Protein AF-A0A925EVS5-F1 (afdb_monomer_lite)

Foldseek 3Di:
DADDQQPDPVSVVVLVVVVVVVPDDDQPPVADDPCRVVVSVLRNNVQPDDPDLAARRVNENEDEDEDDDDTDQDDDFFPDPCLVVVVQVVPFDQDPVRDTDDDDDEDAQDPQQWGWDCPPQKTWIAGPVCRPSITIDRVVVVVVSCVRYVVHYDYDYDD

Secondary structure (DSSP, 8-state):
-PPPPPSSHHHHHHHHHHHHHT-S-PPPTT--STTHHHHHHHHHTTPPP---SS-SBTTBEEEEEETTPPP-----PPBSTTHHHHHHHHH-EE-TTS-EE-----SSS-TTSEEEEEETTEEEEEETT-TT---EEEHHHHHHHHHHHSSSEEEEEE-

Structure (mmCIF, N/CA/C/O backbone):
data_AF-A0A925EVS5-F1
#
_entry.id   AF-A0A925EVS5-F1
#
loop_
_atom_site.group_PDB
_atom_site.id
_atom_site.type_symbol
_atom_site.label_atom_id
_atom_site.label_alt_id
_atom_site.label_comp_id
_atom_site.label_asym_id
_atom_site.label_entity_id
_atom_site.label_seq_id
_atom_site.pdbx_PDB_ins_code
_atom_site.Cartn_x
_atom_site.Cartn_y
_atom_site.Cartn_z
_atom_site.occupancy
_atom_site.B_iso_or_equiv
_atom_site.auth_seq_id
_atom_site.auth_comp_id
_atom_site.auth_asym_id
_atom_site.auth_atom_id
_atom_site.pdbx_PDB_model_num
ATOM 1 N N . MET A 1 1 ? -12.159 8.779 28.177 1.00 45.66 1 MET A N 1
ATOM 2 C CA . MET A 1 1 ? -12.343 7.513 28.925 1.00 45.66 1 MET A CA 1
ATOM 3 C C . MET A 1 1 ? -11.806 6.390 28.052 1.00 45.66 1 MET A C 1
ATOM 5 O O . MET A 1 1 ? -12.185 6.343 26.894 1.00 45.66 1 MET A O 1
ATOM 9 N N . SER A 1 2 ? -10.885 5.560 28.546 1.00 45.00 2 SER A N 1
ATOM 10 C CA . SER A 1 2 ? -10.346 4.416 27.790 1.00 45.00 2 SER A CA 1
ATOM 11 C C . SER A 1 2 ? -11.245 3.196 28.024 1.00 45.00 2 SER A C 1
ATOM 13 O O . SER A 1 2 ? -11.578 2.907 29.179 1.00 45.00 2 SER A O 1
ATOM 15 N N . SER A 1 3 ? -11.701 2.531 26.957 1.00 54.91 3 SER A N 1
ATOM 16 C CA . SER A 1 3 ? -12.480 1.292 27.089 1.00 54.91 3 SER A CA 1
ATOM 17 C C . SER A 1 3 ? -11.561 0.124 27.477 1.00 54.91 3 SER A C 1
ATOM 19 O O . SER A 1 3 ? -10.351 0.159 27.263 1.00 54.91 3 SER A O 1
ATOM 21 N N . LYS A 1 4 ? -12.101 -0.911 28.127 1.00 57.88 4 LYS A N 1
ATOM 22 C CA . LYS A 1 4 ? -11.296 -2.057 28.586 1.00 57.88 4 LYS A CA 1
ATOM 23 C C . LYS A 1 4 ? -10.948 -2.968 27.403 1.00 57.88 4 LYS A C 1
ATOM 25 O O . LYS A 1 4 ? -11.832 -3.291 26.616 1.00 57.88 4 LYS A O 1
ATOM 30 N N . VAL A 1 5 ? -9.705 -3.463 27.344 1.00 59.31 5 VAL A N 1
ATOM 31 C CA . VAL A 1 5 ? -9.273 -4.444 26.328 1.00 59.31 5 VAL A CA 1
ATOM 32 C C . VAL A 1 5 ? -10.196 -5.670 26.379 1.00 59.31 5 VAL A C 1
ATOM 34 O O . VAL A 1 5 ? -10.360 -6.264 27.452 1.00 59.31 5 VAL A O 1
ATOM 37 N N . PRO A 1 6 ? -10.819 -6.077 25.263 1.00 58.81 6 PRO A N 1
ATOM 38 C CA . PRO A 1 6 ? -11.699 -7.232 25.261 1.00 58.81 6 PRO A CA 1
ATOM 39 C C . PRO A 1 6 ? -10.898 -8.527 25.426 1.00 58.81 6 PRO A C 1
ATOM 41 O O . PRO A 1 6 ? -9.995 -8.828 24.658 1.00 58.81 6 PRO A O 1
ATOM 44 N N . LEU A 1 7 ? -11.283 -9.328 26.422 1.00 61.31 7 LEU A N 1
ATOM 45 C CA . LEU A 1 7 ? -10.659 -10.621 26.751 1.00 61.31 7 LEU A CA 1
ATOM 46 C C . LEU A 1 7 ? -11.154 -11.795 25.877 1.00 61.31 7 LEU A C 1
ATOM 48 O O . LEU A 1 7 ? -10.753 -12.934 26.085 1.00 61.31 7 LEU A O 1
ATOM 52 N N . SER A 1 8 ? -12.094 -11.551 24.955 1.00 64.75 8 SER A N 1
ATOM 53 C CA . SER A 1 8 ? -12.636 -12.558 24.029 1.00 64.75 8 SER A CA 1
ATOM 54 C C . SER A 1 8 ? -13.305 -11.909 22.811 1.00 64.75 8 SER A C 1
ATOM 56 O O . SER A 1 8 ? -13.753 -10.762 22.885 1.00 64.75 8 SER A O 1
ATOM 58 N N . SER A 1 9 ? -13.476 -12.661 21.719 1.00 63.75 9 SER A N 1
ATOM 59 C CA . SER A 1 9 ? -14.150 -12.189 20.496 1.00 63.75 9 SER A CA 1
ATOM 60 C C . SER A 1 9 ? -15.609 -11.766 20.735 1.00 63.75 9 SER A C 1
ATOM 62 O O . SER A 1 9 ? -16.118 -10.878 20.057 1.00 63.75 9 SER A O 1
ATOM 64 N N . LYS A 1 10 ? -16.285 -12.330 21.749 1.00 67.50 10 LYS A N 1
ATOM 65 C CA . LYS A 1 10 ? -17.629 -11.894 22.176 1.00 67.50 10 LYS A CA 1
ATOM 66 C C . LYS A 1 10 ? -17.593 -10.532 22.881 1.00 67.50 10 LYS A C 1
ATOM 68 O O . LYS A 1 10 ? -18.499 -9.722 22.700 1.00 67.50 10 LYS A O 1
ATOM 73 N N . ASN A 1 11 ? -16.539 -10.266 23.651 1.00 68.25 11 ASN A N 1
ATOM 74 C CA . ASN A 1 11 ? -16.342 -8.980 24.318 1.00 68.25 11 ASN A CA 1
ATOM 75 C C . ASN A 1 11 ? -15.914 -7.884 23.332 1.00 68.25 11 ASN A C 1
ATOM 77 O O . ASN A 1 11 ? -16.282 -6.732 23.538 1.00 68.25 11 ASN A O 1
ATOM 81 N N . ALA A 1 12 ? -15.222 -8.235 22.241 1.00 68.88 12 ALA A N 1
ATOM 82 C CA . ALA A 1 12 ? -14.841 -7.292 21.186 1.00 68.88 12 ALA A CA 1
ATOM 83 C C . ALA A 1 12 ? -16.060 -6.569 20.589 1.00 68.88 12 ALA A C 1
ATOM 85 O O . ALA A 1 12 ? -16.070 -5.345 20.504 1.00 68.88 12 ALA A O 1
ATOM 86 N N . PHE A 1 13 ? -17.145 -7.296 20.295 1.00 72.12 13 PHE A N 1
ATOM 87 C CA . PHE A 1 13 ? -18.395 -6.686 19.826 1.00 72.12 13 PHE A CA 1
ATOM 88 C C . PHE A 1 13 ? -19.022 -5.721 20.834 1.00 72.12 13 PHE A C 1
ATOM 90 O O . PHE A 1 13 ? -19.629 -4.731 20.429 1.00 72.12 13 PHE A O 1
ATOM 97 N N . LYS A 1 14 ? -18.902 -5.998 22.137 1.00 74.94 14 LYS A N 1
ATOM 98 C CA . LYS A 1 14 ? -19.423 -5.103 23.176 1.00 74.94 14 LYS A CA 1
ATOM 99 C C . LYS A 1 14 ? -18.652 -3.784 23.184 1.00 74.94 14 LYS A C 1
ATOM 101 O O . LYS A 1 14 ? -19.277 -2.733 23.159 1.00 74.94 14 LYS A O 1
ATOM 106 N N . VAL A 1 15 ? -17.323 -3.855 23.133 1.00 74.31 15 VAL A N 1
ATOM 107 C CA . VAL A 1 15 ? -16.449 -2.675 23.084 1.00 74.31 15 VAL A CA 1
ATOM 108 C C . VAL A 1 15 ? -16.680 -1.866 21.803 1.00 74.31 15 VAL A C 1
ATOM 110 O O . VAL A 1 15 ? -16.842 -0.652 21.864 1.00 74.31 15 VAL A O 1
ATOM 113 N N . ILE A 1 16 ? -16.789 -2.527 20.645 1.00 75.25 16 ILE A N 1
ATOM 114 C CA . ILE A 1 16 ? -17.100 -1.852 19.374 1.00 75.25 16 ILE A CA 1
ATOM 115 C C . ILE A 1 16 ? -18.452 -1.134 19.458 1.00 75.25 16 ILE A C 1
ATOM 117 O O . ILE A 1 16 ? -18.559 0.022 19.057 1.00 75.25 16 ILE A O 1
ATOM 121 N N . ARG A 1 17 ? -19.484 -1.781 20.018 1.00 76.56 17 ARG A N 1
ATOM 122 C CA . ARG A 1 17 ? -20.780 -1.124 20.239 1.00 76.56 17 ARG A CA 1
ATOM 123 C C . ARG A 1 17 ? -20.648 0.079 21.162 1.00 76.56 17 ARG A C 1
ATOM 125 O O . ARG A 1 17 ? -21.237 1.104 20.848 1.00 76.56 17 ARG A O 1
ATOM 132 N N . GLU A 1 18 ? -19.908 -0.026 22.262 1.00 79.25 18 GLU A N 1
ATOM 133 C CA . GLU A 1 18 ? -19.675 1.103 23.171 1.00 79.25 18 GLU A CA 1
ATOM 134 C C . GLU A 1 18 ? -19.054 2.292 22.426 1.00 79.25 18 GLU A C 1
ATOM 136 O O . GLU A 1 18 ? -19.563 3.398 22.560 1.00 79.25 18 GLU A O 1
ATOM 141 N N . ILE A 1 19 ? -18.049 2.058 21.574 1.00 76.94 19 ILE A N 1
ATOM 142 C CA . ILE A 1 19 ? -17.414 3.103 20.752 1.00 76.94 19 ILE A CA 1
ATOM 143 C C . ILE A 1 19 ? -18.406 3.729 19.765 1.00 76.94 19 ILE A C 1
ATOM 145 O O . ILE A 1 19 ? -18.469 4.949 19.669 1.00 76.94 19 ILE A O 1
ATOM 149 N N . ILE A 1 20 ? -19.226 2.928 19.076 1.00 75.12 20 ILE A N 1
ATOM 150 C CA . ILE A 1 20 ? -20.257 3.449 18.157 1.00 75.12 20 ILE A CA 1
ATOM 151 C C . ILE A 1 20 ? -21.256 4.352 18.901 1.00 75.12 20 ILE A C 1
ATOM 153 O O . ILE A 1 20 ? -21.648 5.397 18.387 1.00 75.12 20 ILE A O 1
ATOM 157 N N . HIS A 1 21 ? -21.649 3.982 20.124 1.00 80.56 21 HIS A N 1
ATOM 158 C CA . HIS A 1 21 ? -22.586 4.773 20.931 1.00 80.56 21 HIS A CA 1
ATOM 159 C C . HIS A 1 21 ? -21.971 6.064 21.497 1.00 80.56 21 HIS A C 1
ATOM 161 O O . HIS A 1 21 ? -22.723 6.905 21.985 1.00 80.56 21 HIS A O 1
ATOM 167 N N . MET A 1 22 ? -20.646 6.254 21.434 1.00 79.94 22 MET A N 1
ATOM 168 C CA . MET A 1 22 ? -20.014 7.524 21.826 1.00 79.94 22 MET A CA 1
ATOM 169 C C . MET A 1 22 ? -20.338 8.661 20.848 1.00 79.94 22 MET A C 1
ATOM 171 O O . MET A 1 22 ? -20.214 9.824 21.223 1.00 79.94 22 MET A O 1
ATOM 175 N N . GLY A 1 23 ? -20.770 8.348 19.620 1.00 78.69 23 GLY A N 1
ATOM 176 C CA . GLY A 1 23 ? -20.993 9.350 18.581 1.00 78.69 23 GLY A CA 1
ATOM 177 C C . GLY A 1 23 ? -19.676 9.981 18.120 1.00 78.69 23 GLY A C 1
ATOM 178 O O . GLY A 1 23 ? -18.681 9.285 17.917 1.00 78.69 23 GLY A O 1
ATOM 179 N N . SER A 1 24 ? -19.665 11.299 17.929 1.00 80.31 24 SER A N 1
ATOM 180 C CA . SER A 1 24 ? -18.460 12.033 17.536 1.00 80.31 24 SER A CA 1
ATOM 181 C C . SER A 1 24 ? -17.460 12.107 18.689 1.00 80.31 24 SER A C 1
ATOM 183 O O . SER A 1 24 ? -17.798 12.530 19.792 1.00 80.31 24 SER A O 1
ATOM 185 N N . VAL A 1 25 ? -16.212 11.727 18.416 1.00 82.81 25 VAL A N 1
ATOM 186 C CA . VAL A 1 25 ? -15.104 11.787 19.374 1.00 82.81 25 VAL A CA 1
ATOM 187 C C . VAL A 1 25 ? -14.025 12.706 18.819 1.00 82.81 25 VAL A C 1
ATOM 189 O O . VAL A 1 25 ? -13.594 12.533 17.679 1.00 82.81 25 VAL A O 1
ATOM 192 N N . ASP A 1 26 ? -13.574 13.658 19.634 1.00 85.44 26 ASP A N 1
ATOM 193 C CA . ASP A 1 26 ? -12.446 14.517 19.283 1.00 85.44 26 ASP A CA 1
ATOM 194 C C . ASP A 1 26 ? -11.153 13.703 19.190 1.00 85.44 26 ASP A C 1
ATOM 196 O O . ASP A 1 26 ? -10.858 12.860 20.044 1.00 85.44 26 ASP A O 1
ATOM 200 N N . ILE A 1 27 ? -10.357 13.981 18.157 1.00 85.44 27 ILE A N 1
ATOM 201 C CA . ILE A 1 27 ? -9.042 13.366 17.978 1.00 85.44 27 ILE A CA 1
ATOM 202 C C . ILE A 1 27 ? -8.117 13.846 19.110 1.00 85.44 27 ILE A C 1
ATOM 204 O O . ILE A 1 27 ? -7.928 15.056 19.267 1.00 85.44 27 ILE A O 1
ATOM 208 N N . PRO A 1 28 ? -7.512 12.934 19.897 1.00 86.94 28 PRO A N 1
ATOM 209 C CA . PRO A 1 28 ? -6.558 13.301 20.932 1.00 86.94 28 PRO A CA 1
ATOM 210 C C . PRO A 1 28 ? -5.390 14.149 20.387 1.00 86.94 28 PRO A C 1
ATOM 212 O O . PRO A 1 28 ? -4.842 13.798 19.340 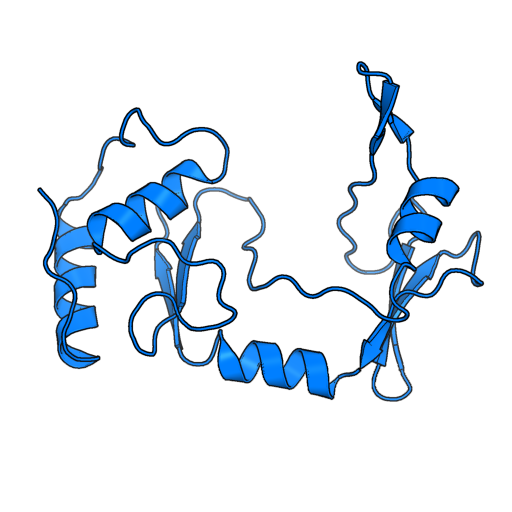1.00 86.94 28 PRO A O 1
ATOM 215 N N . PRO A 1 29 ? -4.938 15.203 21.100 1.00 86.56 29 PRO A N 1
ATOM 216 C CA . PRO A 1 29 ? -3.936 16.157 20.597 1.00 86.56 29 PRO A CA 1
ATOM 217 C C . PRO A 1 29 ? -2.593 15.542 20.174 1.00 86.56 29 PRO A C 1
ATOM 219 O O . PRO A 1 29 ? -1.845 16.132 19.397 1.00 86.56 29 PRO A O 1
ATOM 222 N N . GLN A 1 30 ? -2.258 14.363 20.700 1.00 87.50 30 GLN A N 1
ATOM 223 C CA . GLN A 1 30 ? -1.037 13.639 20.354 1.00 87.50 30 GLN A CA 1
ATOM 224 C C . GLN A 1 30 ? -1.089 12.953 18.977 1.00 87.50 30 GLN A C 1
ATOM 226 O O . GLN A 1 30 ? -0.047 12.521 18.481 1.00 87.50 30 GLN A O 1
ATOM 231 N N . PHE A 1 31 ? -2.266 12.816 18.359 1.00 85.62 31 PHE A N 1
ATOM 232 C CA . PHE A 1 31 ? -2.428 12.169 17.057 1.00 85.62 31 PHE A CA 1
ATOM 233 C C . PHE A 1 31 ? -2.610 13.204 15.950 1.00 85.62 31 PHE A C 1
ATOM 235 O O . PHE A 1 31 ? -3.467 14.074 16.033 1.00 85.62 31 PHE A O 1
ATOM 242 N N . ASN A 1 32 ? -1.810 13.083 14.887 1.00 81.25 32 ASN A N 1
ATOM 243 C CA . ASN A 1 32 ? -1.745 14.059 13.800 1.00 81.25 32 ASN A CA 1
ATOM 244 C C . ASN A 1 32 ? -1.710 13.381 12.423 1.00 81.25 32 ASN A C 1
ATOM 246 O O . ASN A 1 32 ? -1.340 12.211 12.292 1.00 81.25 32 ASN A O 1
ATOM 250 N N . GLY A 1 33 ? -2.066 14.142 11.385 1.00 81.56 33 GLY A N 1
ATOM 251 C CA . GLY A 1 33 ? -2.031 13.696 9.991 1.00 81.56 33 GLY A CA 1
ATOM 252 C C . GLY A 1 33 ? -3.131 12.694 9.621 1.00 81.56 33 GLY A C 1
ATOM 253 O O . GLY A 1 33 ? -4.054 12.429 10.387 1.00 81.56 33 GLY A O 1
ATOM 254 N N . ALA A 1 34 ? -3.022 12.116 8.421 1.00 77.25 34 ALA A N 1
ATOM 255 C CA . ALA A 1 34 ? -4.045 11.231 7.853 1.00 77.25 34 ALA A CA 1
ATOM 256 C C . ALA A 1 34 ? -4.283 9.936 8.661 1.00 77.25 34 ALA A C 1
ATOM 258 O O . ALA A 1 34 ? -5.345 9.332 8.550 1.00 77.25 34 ALA A O 1
ATOM 259 N N . GLY A 1 35 ? -3.319 9.519 9.491 1.00 79.62 35 GLY A N 1
ATOM 260 C CA . GLY A 1 35 ? -3.448 8.351 10.371 1.00 79.62 35 GLY A CA 1
ATOM 261 C C . GLY A 1 35 ? -4.149 8.630 11.706 1.00 79.62 35 GLY A C 1
ATOM 262 O O . GLY A 1 35 ? -4.461 7.689 12.434 1.00 79.62 35 GLY A O 1
ATOM 263 N N . ALA A 1 36 ? -4.416 9.897 12.048 1.00 83.62 36 ALA A N 1
ATOM 264 C CA . ALA A 1 36 ? -4.960 10.264 13.355 1.00 83.62 36 ALA A CA 1
ATOM 265 C C . ALA A 1 36 ? -6.315 9.606 13.695 1.00 83.62 36 ALA A C 1
ATOM 267 O O . ALA A 1 36 ? -6.480 9.177 14.841 1.00 83.62 36 ALA A O 1
ATOM 268 N N . PRO A 1 37 ? -7.260 9.432 12.748 1.00 82.06 37 PRO A N 1
ATOM 269 C CA . PRO A 1 37 ? -8.500 8.710 13.027 1.00 82.06 37 PRO A CA 1
ATOM 270 C C . PRO A 1 37 ? -8.286 7.234 13.397 1.00 82.06 37 PRO A C 1
ATOM 272 O O . PRO A 1 37 ? -8.912 6.739 14.331 1.00 82.06 37 PRO A O 1
ATOM 275 N N . GLY A 1 38 ? -7.363 6.541 12.717 1.00 79.31 38 GLY A N 1
ATOM 276 C CA . GLY A 1 38 ? -7.002 5.153 13.035 1.00 79.31 38 GLY A CA 1
ATOM 277 C C . GLY A 1 38 ? -6.376 5.033 14.424 1.00 79.31 38 GLY A C 1
ATOM 278 O O . GLY A 1 38 ? -6.843 4.249 15.245 1.00 79.31 38 GLY A O 1
ATOM 279 N N . ASN A 1 39 ? -5.415 5.909 14.735 1.00 81.56 39 ASN A N 1
ATOM 280 C CA . ASN A 1 39 ? -4.787 5.961 16.058 1.00 81.56 39 ASN A CA 1
ATOM 281 C C . ASN A 1 39 ? -5.803 6.269 17.172 1.00 81.56 39 ASN A C 1
ATOM 283 O O . ASN A 1 39 ? -5.711 5.731 18.273 1.00 81.56 39 ASN A O 1
ATOM 287 N N . THR A 1 40 ? -6.795 7.120 16.888 1.00 83.94 40 THR A N 1
ATOM 288 C CA . THR A 1 40 ? -7.886 7.424 17.826 1.00 83.94 40 THR A CA 1
ATOM 289 C C . THR A 1 40 ? -8.739 6.188 18.087 1.00 83.94 40 THR A C 1
ATOM 291 O O . THR A 1 40 ? -9.058 5.898 19.239 1.00 83.94 40 THR A O 1
ATOM 294 N N . LEU A 1 41 ? -9.067 5.423 17.045 1.00 80.75 41 LEU A N 1
ATOM 295 C CA . LEU A 1 41 ? -9.822 4.181 17.180 1.00 80.75 41 LEU A CA 1
ATOM 296 C C . LEU A 1 41 ? -9.051 3.133 18.003 1.00 80.75 41 LEU A C 1
ATOM 298 O O . LEU A 1 41 ? -9.615 2.572 18.942 1.00 80.75 41 LEU A O 1
ATOM 302 N N . GLU A 1 42 ? -7.758 2.929 17.732 1.00 78.31 42 GLU A N 1
ATOM 303 C CA . GLU A 1 42 ? -6.884 2.042 18.522 1.00 78.31 42 GLU A CA 1
ATOM 304 C C . GLU A 1 42 ? -6.787 2.481 19.992 1.00 78.31 42 GLU A C 1
ATOM 306 O O . GLU A 1 42 ? -6.902 1.659 20.909 1.00 78.31 42 GLU A O 1
ATOM 311 N N . PHE A 1 43 ? -6.653 3.790 20.229 1.00 80.75 43 PHE A N 1
ATOM 312 C CA . PHE A 1 43 ? -6.628 4.376 21.567 1.00 80.75 43 PHE A CA 1
ATOM 313 C C . PHE A 1 43 ? -7.935 4.138 22.333 1.00 80.75 43 PHE A C 1
ATOM 315 O O . PHE A 1 43 ? -7.904 3.758 23.508 1.00 80.75 43 PHE A O 1
ATOM 322 N N . LEU A 1 44 ? -9.088 4.311 21.678 1.00 79.06 44 LEU A N 1
ATOM 323 C CA . LEU A 1 44 ? -10.397 4.040 22.278 1.00 79.06 44 LEU A CA 1
ATOM 324 C C . LEU A 1 44 ? -10.561 2.563 22.644 1.00 79.06 44 LEU A C 1
ATOM 326 O O . LEU A 1 44 ? -11.144 2.262 23.685 1.00 79.06 44 LEU A O 1
ATOM 330 N N . LEU A 1 45 ? -10.005 1.660 21.836 1.00 75.00 45 LEU A N 1
ATOM 331 C CA . LEU A 1 45 ? -10.002 0.212 22.064 1.00 75.00 45 LEU A CA 1
ATOM 332 C C . LEU A 1 45 ? -8.987 -0.245 23.126 1.00 75.00 45 LEU A C 1
ATOM 334 O O . LEU A 1 45 ? -8.978 -1.421 23.498 1.00 75.00 45 LEU A O 1
ATOM 338 N N . ASN A 1 46 ? -8.134 0.669 23.605 1.00 71.38 46 ASN A N 1
ATOM 339 C CA . ASN A 1 46 ? -6.998 0.385 24.481 1.00 71.38 46 ASN A CA 1
ATOM 340 C C . ASN A 1 46 ? -6.071 -0.713 23.925 1.00 71.38 46 ASN A C 1
ATOM 342 O O . ASN A 1 46 ? -5.439 -1.465 24.672 1.00 71.38 46 ASN A O 1
ATOM 346 N N . VAL A 1 47 ? -5.998 -0.820 22.600 1.00 60.88 47 VAL A N 1
ATOM 347 C CA . VAL A 1 47 ? -5.043 -1.692 21.923 1.00 60.88 47 VAL A CA 1
ATOM 348 C C . VAL A 1 47 ? -3.707 -0.960 21.934 1.00 60.88 47 VAL A C 1
ATOM 350 O O . VAL A 1 47 ? -3.608 0.182 21.489 1.00 60.88 47 VAL A O 1
ATOM 353 N N . LYS A 1 48 ? -2.662 -1.589 22.486 1.00 55.03 48 LYS A N 1
ATOM 354 C CA . LYS A 1 48 ? -1.307 -1.054 22.331 1.00 55.03 48 LYS A CA 1
ATOM 355 C C . LYS A 1 48 ? -0.946 -1.116 20.853 1.00 55.03 48 LYS A C 1
ATOM 357 O O . LYS A 1 48 ? -0.918 -2.211 20.289 1.00 55.03 48 LYS A O 1
ATOM 362 N N . GLN A 1 49 ? -0.614 0.042 20.289 1.00 51.78 49 GLN A N 1
ATOM 363 C CA . GLN A 1 49 ? -0.081 0.155 18.941 1.00 51.78 49 GLN A CA 1
ATOM 364 C C . GLN A 1 49 ? 1.059 -0.850 18.759 1.00 51.78 49 GLN A C 1
ATOM 366 O O . GLN A 1 49 ? 2.006 -0.896 19.553 1.00 51.78 49 GLN A O 1
ATOM 371 N N . ASN A 1 50 ? 0.949 -1.682 17.733 1.00 54.72 50 ASN A N 1
ATOM 372 C CA . ASN A 1 50 ? 1.994 -2.614 17.361 1.00 54.72 50 ASN A CA 1
ATOM 373 C C . ASN A 1 50 ? 2.106 -2.654 15.832 1.00 54.72 50 ASN A C 1
ATOM 375 O O . ASN A 1 50 ? 1.123 -2.478 15.126 1.00 54.72 50 ASN A O 1
ATOM 379 N N . ASN A 1 51 ? 3.320 -2.850 15.320 1.00 56.12 51 ASN A N 1
ATOM 380 C CA . ASN A 1 51 ? 3.585 -2.943 13.880 1.00 56.12 51 ASN A CA 1
ATOM 381 C C . ASN A 1 51 ? 3.599 -4.410 13.410 1.00 56.12 51 ASN A C 1
ATOM 383 O O . ASN A 1 51 ? 4.337 -4.749 12.485 1.00 56.12 51 ASN A O 1
ATOM 387 N N . PHE A 1 52 ? 2.873 -5.307 14.086 1.00 56.00 52 PHE A N 1
ATOM 388 C CA . PHE A 1 52 ? 2.862 -6.718 13.713 1.00 56.00 52 PHE A CA 1
ATOM 389 C C . PHE A 1 52 ? 1.864 -6.978 12.576 1.00 56.00 52 PHE A C 1
ATOM 391 O O . PHE A 1 52 ? 0.810 -6.352 12.470 1.00 56.00 52 PHE A O 1
ATOM 398 N N . ASP A 1 53 ? 2.176 -7.956 11.725 1.00 54.75 53 ASP A N 1
ATOM 399 C CA . ASP A 1 53 ? 1.268 -8.458 10.685 1.00 54.75 53 ASP A CA 1
ATOM 400 C C . ASP A 1 53 ? 0.220 -9.423 11.278 1.00 54.75 53 ASP A C 1
ATOM 402 O O . ASP A 1 53 ? 0.035 -10.553 10.816 1.00 54.75 53 ASP A O 1
ATOM 406 N N . SER A 1 54 ? -0.453 -8.976 12.337 1.00 56.16 54 SER A N 1
ATOM 407 C CA . SER A 1 54 ? -1.501 -9.693 13.067 1.00 56.16 54 SER A CA 1
ATOM 408 C C . SER A 1 54 ? -2.706 -8.782 13.319 1.00 56.16 54 SER A C 1
ATOM 410 O O . SER A 1 54 ? -2.526 -7.567 13.288 1.00 56.16 54 SER A O 1
ATOM 412 N N . PRO A 1 55 ? -3.901 -9.338 13.594 1.00 55.06 55 PRO A N 1
ATOM 413 C CA . PRO A 1 55 ? -5.095 -8.537 13.842 1.00 55.06 55 PRO A CA 1
ATOM 414 C C . PRO A 1 55 ? -4.956 -7.573 15.032 1.00 55.06 55 PRO A C 1
ATOM 416 O O . PRO A 1 55 ? -4.371 -7.924 16.060 1.00 55.06 55 PRO A O 1
ATOM 419 N N . ASP A 1 56 ? -5.556 -6.389 14.903 1.00 58.66 56 ASP A N 1
ATOM 420 C CA . ASP A 1 56 ? -5.510 -5.316 15.910 1.00 58.66 56 ASP A CA 1
ATOM 421 C C . ASP A 1 56 ? -6.248 -5.677 17.224 1.00 58.66 56 ASP A C 1
ATOM 423 O O . ASP A 1 56 ? -5.842 -5.274 18.315 1.00 58.66 56 ASP A O 1
ATOM 427 N N . LEU A 1 57 ? -7.332 -6.461 17.157 1.00 58.94 57 LEU A N 1
ATOM 428 C CA . LEU A 1 57 ? -8.183 -6.808 18.302 1.00 58.94 57 LEU A CA 1
ATOM 429 C C . LEU A 1 57 ? -8.489 -8.310 18.367 1.00 58.94 57 LEU A C 1
ATOM 431 O O . LEU A 1 57 ? -9.529 -8.775 17.889 1.00 58.94 57 LEU A O 1
ATOM 435 N N . LEU A 1 58 ? -7.620 -9.070 19.037 1.00 71.00 58 LEU A N 1
ATOM 436 C CA . LEU A 1 58 ? -7.682 -10.538 19.094 1.00 71.00 58 LEU A CA 1
ATOM 437 C C . LEU A 1 58 ? -7.648 -11.151 17.681 1.00 71.00 58 LEU A C 1
ATOM 439 O O . LEU A 1 58 ? -6.586 -11.245 17.085 1.00 71.00 58 LEU A O 1
ATOM 443 N N . ASP A 1 59 ? -8.809 -11.544 17.150 1.00 68.56 59 ASP A N 1
ATOM 444 C CA . ASP A 1 59 ? -8.968 -12.118 15.807 1.00 68.56 59 ASP A CA 1
ATOM 445 C C . ASP A 1 59 ? -9.430 -11.084 14.762 1.00 68.56 59 ASP A C 1
ATOM 447 O O . ASP A 1 59 ? -9.654 -11.455 13.608 1.00 68.56 59 ASP A O 1
ATOM 451 N N . TRP A 1 60 ? -9.685 -9.835 15.167 1.00 68.50 60 TRP A N 1
ATOM 452 C CA . TRP A 1 60 ? -10.316 -8.810 14.333 1.00 68.50 60 TRP A CA 1
ATOM 453 C C . TRP A 1 60 ? -9.323 -7.733 13.915 1.00 68.50 60 TRP A C 1
ATOM 455 O O . TRP A 1 60 ? -8.705 -7.098 14.765 1.00 68.50 60 TRP A O 1
ATOM 465 N N . GLU A 1 61 ? -9.221 -7.493 12.613 1.00 75.38 61 GLU A N 1
ATOM 466 C CA . GLU A 1 61 ? -8.564 -6.307 12.068 1.00 75.38 61 GLU A CA 1
ATOM 467 C C . GLU A 1 61 ? -9.543 -5.140 12.112 1.00 75.38 61 GLU A C 1
ATOM 469 O O . GLU A 1 61 ? -10.711 -5.285 11.718 1.00 75.38 61 GLU A O 1
ATOM 474 N N . ILE A 1 62 ? -9.078 -3.982 12.580 1.00 72.81 62 ILE A N 1
ATOM 475 C CA . ILE A 1 62 ? -9.928 -2.808 12.729 1.00 72.81 62 ILE A CA 1
ATOM 476 C C . ILE A 1 62 ? -9.394 -1.701 11.842 1.00 72.81 62 ILE A C 1
ATOM 478 O O . ILE A 1 62 ? -8.231 -1.304 11.909 1.00 72.81 62 ILE A O 1
ATOM 482 N N . LYS A 1 63 ? -10.273 -1.183 10.987 1.00 76.50 63 LYS A N 1
ATOM 483 C CA . LYS A 1 63 ? -9.935 -0.068 10.114 1.00 76.50 63 LYS A CA 1
ATOM 484 C C . LYS A 1 63 ? -10.989 1.021 10.200 1.00 76.50 63 LYS A C 1
ATOM 486 O O . LYS A 1 63 ? -12.191 0.765 10.133 1.00 76.50 63 LYS A O 1
ATOM 491 N N . PHE A 1 64 ? -10.503 2.249 10.330 1.00 75.38 64 PHE A N 1
ATOM 492 C CA . PHE A 1 64 ? -11.300 3.450 10.148 1.00 75.38 64 PHE A CA 1
ATOM 493 C C . PHE A 1 64 ? -11.211 3.905 8.693 1.00 75.38 64 PHE A C 1
ATOM 495 O O . PHE A 1 64 ? -10.123 3.919 8.114 1.00 75.38 64 PHE A O 1
ATOM 502 N N . HIS A 1 65 ? -12.331 4.343 8.130 1.00 74.50 65 HIS A N 1
ATOM 503 C CA . HIS A 1 65 ? -12.359 5.030 6.846 1.00 74.50 65 HIS A CA 1
ATOM 504 C C . HIS A 1 65 ? -13.468 6.075 6.862 1.00 74.50 65 HIS A C 1
ATOM 506 O O . HIS A 1 65 ? -14.619 5.788 7.183 1.00 74.50 65 HIS A O 1
ATOM 512 N N . GLY A 1 66 ? -13.097 7.297 6.498 1.00 71.94 66 GLY A N 1
ATOM 513 C CA . GLY A 1 66 ? -14.038 8.362 6.181 1.00 71.94 66 GLY A CA 1
ATOM 514 C C . GLY A 1 66 ? -13.774 8.908 4.781 1.00 71.94 66 GLY A C 1
ATOM 515 O O . GLY A 1 66 ? -12.648 8.811 4.277 1.00 71.94 66 GLY A O 1
ATOM 516 N N . GLY A 1 67 ? -14.805 9.490 4.169 1.00 76.00 67 GLY A N 1
ATOM 517 C CA . GLY A 1 67 ? -14.721 10.142 2.861 1.00 76.00 67 GLY A CA 1
ATOM 518 C C . GLY A 1 67 ? -14.396 9.193 1.701 1.00 76.00 67 GLY A C 1
ATOM 519 O O . GLY A 1 67 ? -14.648 7.999 1.768 1.00 76.00 67 GLY A O 1
ATOM 520 N N . ASN A 1 68 ? -13.807 9.727 0.626 1.00 76.38 68 ASN A N 1
ATOM 521 C CA . ASN A 1 68 ? -13.576 8.998 -0.635 1.00 76.38 68 ASN A CA 1
ATOM 522 C C . ASN A 1 68 ? -12.152 8.417 -0.785 1.00 76.38 68 ASN A C 1
ATOM 524 O O . ASN A 1 68 ? -11.732 8.096 -1.896 1.00 76.38 68 ASN A O 1
ATOM 528 N N . ALA A 1 69 ? -11.367 8.346 0.295 1.00 78.69 69 ALA A N 1
ATOM 529 C CA . ALA A 1 69 ? -10.006 7.805 0.245 1.00 78.69 69 ALA A CA 1
ATOM 530 C C . ALA A 1 69 ? -10.000 6.283 0.002 1.00 78.69 69 ALA A C 1
ATOM 532 O O . ALA A 1 69 ? -10.975 5.602 0.279 1.00 78.69 69 ALA A O 1
ATOM 533 N N . LEU A 1 70 ? -8.896 5.718 -0.488 1.00 82.56 70 LEU A N 1
ATOM 534 C CA . LEU A 1 70 ? -8.766 4.259 -0.546 1.00 82.56 70 LEU A CA 1
ATOM 535 C C . LEU A 1 70 ? -8.509 3.690 0.854 1.00 82.56 70 LEU A C 1
ATOM 537 O O . LEU A 1 70 ? -7.711 4.237 1.617 1.00 82.56 70 LEU A O 1
ATOM 541 N N . LEU A 1 71 ? -9.145 2.559 1.166 1.00 81.88 71 LEU A N 1
ATOM 542 C CA . LEU A 1 71 ? -8.871 1.810 2.386 1.00 81.88 71 LEU A CA 1
ATOM 543 C C . LEU A 1 71 ? -7.614 0.945 2.214 1.00 81.88 71 LEU A C 1
ATOM 545 O O . LEU A 1 71 ? -7.605 -0.008 1.433 1.00 81.88 71 LEU A O 1
ATOM 549 N N . THR A 1 72 ? -6.572 1.227 2.994 1.00 83.50 72 THR A N 1
ATOM 550 C CA . THR A 1 72 ? -5.374 0.380 3.041 1.00 83.50 72 THR A CA 1
ATOM 551 C C . THR A 1 72 ? -5.653 -0.906 3.816 1.00 83.50 72 THR A C 1
ATOM 553 O O . THR 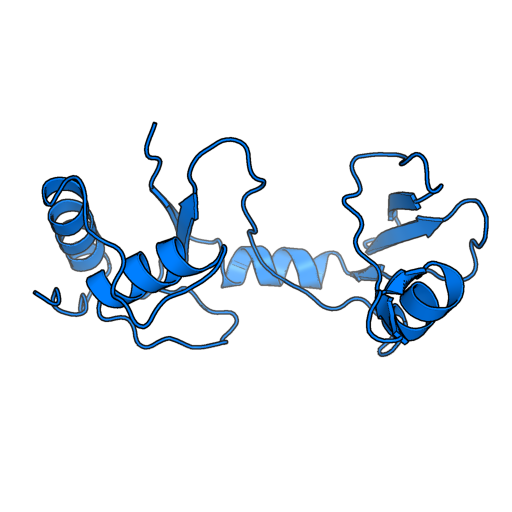A 1 72 ? -5.869 -0.875 5.026 1.00 83.50 72 THR A O 1
ATOM 556 N N . LEU A 1 73 ? -5.612 -2.047 3.123 1.00 84.44 73 LEU A N 1
ATOM 557 C CA . LEU A 1 73 ? -5.831 -3.363 3.732 1.00 84.44 73 LEU A CA 1
ATOM 558 C C . LEU A 1 73 ? -4.580 -3.886 4.454 1.00 84.44 73 LEU A C 1
ATOM 560 O O . LEU A 1 73 ? -4.642 -4.261 5.620 1.00 84.44 73 LEU A O 1
ATOM 564 N N . PHE A 1 74 ? -3.438 -3.908 3.769 1.00 83.88 74 PHE A N 1
ATOM 565 C CA . PHE A 1 74 ? -2.143 -4.300 4.326 1.00 83.88 74 PHE A CA 1
ATOM 566 C C . PHE A 1 74 ? -1.006 -3.733 3.471 1.00 83.88 74 PHE A C 1
ATOM 568 O O . PHE A 1 74 ? -1.225 -3.267 2.353 1.00 83.88 74 PHE A O 1
ATOM 575 N N . HIS A 1 75 ? 0.216 -3.810 3.995 1.00 88.31 75 HIS A N 1
ATOM 576 C CA . HIS A 1 75 ? 1.437 -3.485 3.265 1.00 88.31 75 HIS A CA 1
ATOM 577 C C . HIS A 1 75 ? 2.253 -4.758 3.071 1.00 88.31 75 HIS A C 1
ATOM 579 O O . HIS A 1 75 ? 2.305 -5.607 3.961 1.00 88.31 75 HIS A O 1
ATOM 585 N N . LYS A 1 76 ? 2.903 -4.902 1.916 1.00 91.00 76 LYS A N 1
ATOM 586 C CA . LYS A 1 76 ? 3.840 -5.999 1.692 1.00 91.00 76 LYS A CA 1
ATOM 587 C C . LYS A 1 76 ? 4.949 -5.569 0.749 1.00 91.00 76 LYS A C 1
ATOM 589 O O . LYS A 1 76 ? 4.673 -5.163 -0.373 1.00 91.00 76 LYS A O 1
ATOM 594 N N . ASP A 1 77 ? 6.196 -5.752 1.167 1.00 93.25 77 ASP A N 1
ATOM 595 C CA . ASP A 1 77 ? 7.339 -5.477 0.295 1.00 93.25 77 ASP A CA 1
ATOM 596 C C . ASP A 1 77 ? 7.436 -6.492 -0.855 1.00 93.25 77 ASP A C 1
ATOM 598 O O . ASP A 1 77 ? 7.277 -7.700 -0.599 1.00 93.25 77 ASP A O 1
ATOM 602 N N . PRO A 1 78 ? 7.719 -6.027 -2.087 1.00 96.00 78 PRO A N 1
ATOM 603 C CA . PRO A 1 78 ? 7.933 -6.890 -3.239 1.00 96.00 78 PRO A CA 1
ATOM 604 C C . PRO A 1 78 ? 9.306 -7.565 -3.210 1.00 96.00 78 PRO A C 1
ATOM 606 O O . PRO A 1 78 ? 10.235 -7.165 -2.503 1.00 96.00 78 PRO A O 1
ATOM 609 N N . GLN A 1 79 ? 9.432 -8.589 -4.042 1.00 96.25 79 GLN A N 1
ATOM 610 C CA . GLN A 1 79 ? 10.681 -9.230 -4.420 1.00 96.25 79 GLN A CA 1
ATOM 611 C C . GLN A 1 79 ? 11.193 -8.688 -5.768 1.00 96.25 79 GLN A C 1
ATOM 613 O O . GLN A 1 79 ? 10.395 -8.215 -6.578 1.00 96.25 79 GLN A O 1
ATOM 618 N N . PRO A 1 80 ? 12.510 -8.787 -6.033 1.00 96.00 80 PRO A N 1
ATOM 619 C CA . PRO A 1 80 ? 13.567 -9.113 -5.070 1.00 96.00 80 PRO A CA 1
ATOM 620 C C . PRO A 1 80 ? 13.805 -7.970 -4.069 1.00 96.00 80 PRO A C 1
ATOM 622 O O . PRO A 1 80 ? 13.467 -6.813 -4.318 1.00 96.00 80 PRO A O 1
ATOM 625 N N . ARG A 1 81 ? 14.434 -8.272 -2.927 1.00 94.56 81 ARG A N 1
ATOM 626 C CA . ARG A 1 81 ? 14.784 -7.243 -1.934 1.00 94.56 81 ARG A CA 1
ATOM 627 C C . ARG A 1 81 ? 15.600 -6.117 -2.585 1.00 94.56 81 ARG A C 1
ATOM 629 O O . ARG A 1 81 ? 16.581 -6.370 -3.276 1.00 94.56 81 ARG A O 1
ATOM 636 N N . GLY A 1 82 ? 15.196 -4.871 -2.340 1.00 94.19 82 GLY A N 1
ATOM 637 C CA . GLY A 1 82 ? 15.839 -3.683 -2.911 1.00 94.19 82 GLY A CA 1
ATOM 638 C C . GLY A 1 82 ? 15.316 -3.268 -4.291 1.00 94.19 82 GLY A C 1
ATOM 639 O O . GLY A 1 82 ? 15.731 -2.221 -4.784 1.00 94.19 82 GLY A O 1
ATOM 640 N N . ILE A 1 83 ? 14.376 -4.009 -4.895 1.00 96.00 83 ILE A N 1
ATOM 641 C CA . ILE A 1 83 ? 13.758 -3.625 -6.177 1.00 96.00 83 ILE A CA 1
ATOM 642 C C . ILE A 1 83 ? 13.076 -2.253 -6.106 1.00 96.00 83 ILE A C 1
ATOM 644 O O . ILE A 1 83 ? 13.155 -1.480 -7.055 1.00 96.00 83 ILE A O 1
ATOM 648 N N . MET A 1 84 ? 12.512 -1.892 -4.949 1.00 95.38 84 MET A N 1
ATOM 649 C CA . MET A 1 84 ? 11.901 -0.577 -4.747 1.00 95.38 84 MET A CA 1
ATOM 650 C C . MET A 1 84 ? 12.900 0.574 -4.884 1.00 95.38 84 MET A C 1
ATOM 652 O O . MET A 1 84 ? 12.522 1.625 -5.387 1.00 95.38 84 MET A O 1
ATOM 656 N N . ASN A 1 85 ? 14.180 0.379 -4.547 1.00 94.81 85 ASN A N 1
ATOM 657 C CA . ASN A 1 85 ? 15.199 1.410 -4.773 1.00 94.81 85 ASN A CA 1
ATOM 658 C C . ASN A 1 85 ? 15.410 1.650 -6.272 1.00 94.81 85 ASN A C 1
ATOM 660 O O . ASN A 1 85 ? 15.585 2.789 -6.691 1.00 94.81 85 ASN A O 1
ATOM 664 N N . LYS A 1 86 ? 15.345 0.591 -7.093 1.00 95.38 86 LYS A N 1
ATOM 665 C CA . LYS A 1 86 ? 15.407 0.729 -8.555 1.00 95.38 86 LYS A CA 1
ATOM 666 C C . LYS A 1 86 ? 14.187 1.482 -9.083 1.00 95.38 86 LYS A C 1
ATOM 668 O O . LYS A 1 86 ? 14.357 2.398 -9.875 1.00 95.38 86 LYS A O 1
ATOM 673 N N . VAL A 1 87 ? 12.987 1.159 -8.588 1.00 95.56 87 VAL A N 1
ATOM 674 C CA . VAL A 1 87 ? 11.746 1.871 -8.952 1.00 95.56 87 VAL A CA 1
ATOM 675 C C . VAL A 1 87 ? 11.836 3.358 -8.599 1.00 95.56 87 VAL A C 1
ATOM 677 O O . VAL A 1 87 ? 11.553 4.205 -9.441 1.00 95.56 87 VAL A O 1
ATOM 680 N N . VAL A 1 88 ? 12.255 3.691 -7.375 1.00 95.31 88 VAL A N 1
ATOM 681 C CA . VAL A 1 88 ? 12.374 5.085 -6.918 1.00 95.31 88 VAL A CA 1
ATOM 682 C C . VAL A 1 88 ? 1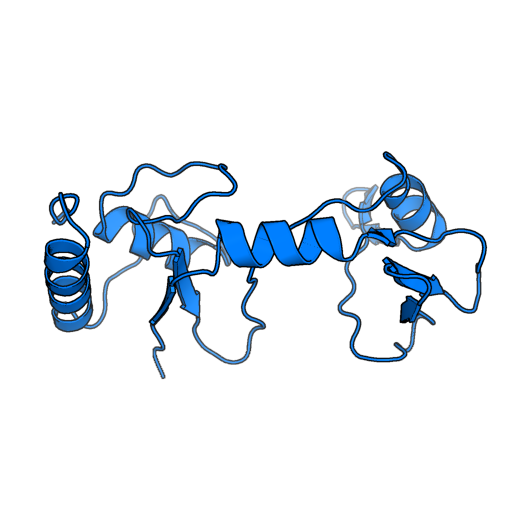3.431 5.842 -7.722 1.00 95.31 88 VAL A C 1
ATOM 684 O O . VAL A 1 88 ? 13.181 6.971 -8.120 1.00 95.31 88 VAL A O 1
ATOM 687 N N . ASN A 1 89 ? 14.578 5.232 -8.019 1.00 93.88 89 ASN A N 1
ATOM 688 C CA . ASN A 1 89 ? 15.630 5.898 -8.790 1.00 93.88 89 ASN A CA 1
ATOM 689 C C . ASN A 1 89 ? 15.253 6.098 -10.265 1.00 93.88 89 ASN A C 1
ATOM 691 O O . ASN A 1 89 ? 15.626 7.109 -10.849 1.00 93.88 89 ASN A O 1
ATOM 695 N N . ALA A 1 90 ? 14.530 5.150 -10.867 1.00 94.62 90 ALA A N 1
ATOM 696 C CA . ALA A 1 90 ? 14.146 5.222 -12.277 1.00 94.62 90 ALA A CA 1
ATOM 697 C C . ALA A 1 90 ? 12.921 6.116 -12.517 1.00 94.62 90 ALA A C 1
ATOM 699 O O . ALA A 1 90 ? 12.830 6.784 -13.543 1.00 94.62 90 ALA A O 1
ATOM 700 N N . PHE A 1 91 ? 11.971 6.127 -11.579 1.00 95.38 91 PHE A N 1
ATOM 701 C CA . PHE A 1 91 ? 10.665 6.759 -11.779 1.00 95.38 91 PHE A CA 1
ATOM 702 C C . PHE A 1 91 ? 10.303 7.781 -10.701 1.00 95.38 91 PHE A C 1
ATOM 704 O O . PHE A 1 91 ? 9.187 8.300 -10.705 1.00 95.38 91 PHE A O 1
ATOM 711 N N . GLY A 1 92 ? 11.165 8.042 -9.728 1.00 94.75 92 GLY A N 1
ATOM 712 C CA . GLY A 1 92 ? 10.912 9.049 -8.706 1.00 94.75 92 GLY A CA 1
ATOM 713 C C . GLY A 1 92 ? 11.013 10.474 -9.243 1.00 94.75 92 GLY A C 1
ATOM 714 O O . GLY A 1 92 ? 11.426 10.715 -10.376 1.00 94.75 92 GLY A O 1
ATOM 715 N N . TRP A 1 93 ? 10.628 11.427 -8.406 1.00 95.06 93 TRP A N 1
ATOM 716 C CA . TRP A 1 93 ? 10.820 12.853 -8.647 1.00 95.06 93 TRP A CA 1
ATOM 717 C C . TRP A 1 93 ? 11.424 13.512 -7.413 1.00 95.06 93 TRP A C 1
ATOM 719 O O . TRP A 1 93 ? 11.167 13.093 -6.281 1.00 95.06 93 TRP A O 1
ATOM 729 N N . GLU A 1 94 ? 12.230 14.543 -7.633 1.00 95.44 94 GLU A N 1
ATOM 730 C CA . GLU A 1 94 ? 12.789 15.340 -6.549 1.00 95.44 94 GLU A CA 1
ATOM 731 C C . GLU A 1 94 ? 11.683 16.164 -5.877 1.00 95.44 94 GLU A C 1
ATOM 733 O O . GLU A 1 94 ? 10.783 16.704 -6.522 1.00 95.44 94 GLU A O 1
ATOM 738 N N . THR A 1 95 ? 11.719 16.204 -4.553 1.00 92.94 95 THR A N 1
ATOM 739 C CA . THR A 1 95 ? 10.829 17.016 -3.721 1.00 92.94 95 THR A CA 1
ATOM 740 C C . THR A 1 95 ? 11.503 18.332 -3.361 1.00 92.94 95 THR A C 1
ATOM 742 O O . THR A 1 95 ? 12.716 18.465 -3.476 1.00 92.94 95 THR A O 1
ATOM 745 N N . GLU A 1 96 ? 10.733 19.286 -2.840 1.00 91.38 96 GLU A N 1
ATOM 746 C CA . GLU A 1 96 ? 11.235 20.596 -2.390 1.00 91.38 96 GLU A CA 1
ATOM 747 C C . GLU A 1 96 ? 12.407 20.500 -1.392 1.00 91.38 96 GLU A C 1
ATOM 749 O O . GLU A 1 96 ? 13.239 21.397 -1.322 1.00 91.38 96 GLU A O 1
ATOM 754 N N . ASN A 1 97 ? 12.516 19.381 -0.666 1.00 91.62 97 ASN A N 1
ATOM 755 C CA . ASN A 1 97 ? 13.576 19.114 0.308 1.00 91.62 97 ASN A CA 1
ATOM 756 C C . ASN A 1 97 ? 14.783 18.350 -0.279 1.00 91.62 97 ASN A C 1
ATOM 758 O O . ASN A 1 97 ? 15.595 17.825 0.485 1.00 91.62 97 ASN A O 1
ATOM 762 N N . GLY A 1 98 ? 14.878 18.202 -1.605 1.00 89.88 98 GLY A N 1
ATOM 763 C CA . GLY A 1 98 ? 15.963 17.479 -2.284 1.00 89.88 98 GLY A CA 1
ATOM 764 C C . GLY A 1 98 ? 15.910 15.952 -2.135 1.00 89.88 98 GLY A C 1
ATOM 765 O O . GLY A 1 98 ? 16.896 15.259 -2.376 1.00 89.88 98 GLY A O 1
ATOM 766 N N . GLN A 1 99 ? 14.775 15.397 -1.696 1.00 91.62 99 GLN A N 1
ATOM 767 C CA . GLN A 1 99 ? 14.578 13.946 -1.576 1.00 91.62 99 GLN A CA 1
ATOM 768 C C . GLN A 1 99 ? 13.858 13.398 -2.807 1.00 91.62 99 GLN A C 1
ATOM 770 O O . GLN A 1 99 ? 12.891 14.007 -3.263 1.00 91.62 99 GLN A O 1
ATOM 775 N N . ILE A 1 100 ? 14.257 12.220 -3.293 1.00 94.62 100 ILE A N 1
ATOM 776 C CA . ILE A 1 100 ? 13.533 11.513 -4.357 1.00 94.62 100 ILE A CA 1
ATOM 777 C C . ILE A 1 100 ? 12.315 10.805 -3.754 1.00 94.62 100 ILE A C 1
ATOM 779 O O . ILE A 1 100 ? 12.442 9.961 -2.866 1.00 94.62 100 ILE A O 1
ATOM 783 N N . SER A 1 101 ? 11.125 11.135 -4.251 1.00 93.44 101 SER A N 1
ATOM 784 C CA . SER A 1 101 ? 9.858 10.519 -3.860 1.00 93.44 101 SER A CA 1
ATOM 785 C C . SER A 1 101 ? 9.263 9.731 -5.019 1.00 93.44 101 SER A C 1
ATOM 787 O O . SER A 1 101 ? 9.351 10.131 -6.175 1.00 93.44 101 SER A O 1
ATOM 789 N N . PHE A 1 102 ? 8.606 8.620 -4.701 1.00 94.56 102 PHE A N 1
ATOM 790 C CA . PHE A 1 102 ? 7.757 7.900 -5.636 1.00 94.56 102 PHE A CA 1
ATOM 791 C C . PHE A 1 102 ? 6.434 7.581 -4.947 1.00 94.56 102 PHE A C 1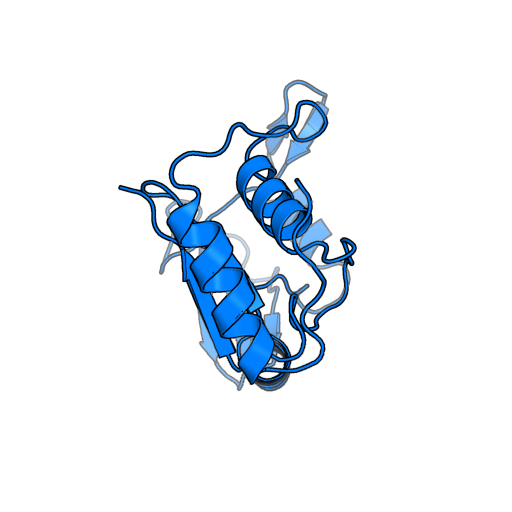
ATOM 793 O O . PHE A 1 102 ? 6.397 6.877 -3.939 1.00 94.56 102 PHE A O 1
ATOM 800 N N . ARG A 1 103 ? 5.338 8.106 -5.493 1.00 92.81 103 ARG A N 1
ATOM 801 C CA . ARG A 1 103 ? 3.968 7.790 -5.076 1.00 92.81 103 ARG A CA 1
ATOM 802 C C . ARG A 1 103 ? 3.151 7.505 -6.322 1.00 92.81 103 ARG A C 1
ATOM 804 O O . ARG A 1 103 ? 3.194 8.280 -7.275 1.00 92.81 103 ARG A O 1
ATOM 811 N N . HIS A 1 104 ? 2.450 6.379 -6.334 1.00 93.94 104 HIS A N 1
ATOM 812 C CA . HIS A 1 104 ? 1.621 6.005 -7.469 1.00 93.94 104 HIS A CA 1
ATOM 813 C C . HIS A 1 104 ? 0.533 5.023 -7.050 1.00 93.94 104 HIS A C 1
ATOM 815 O O . HIS A 1 104 ? 0.810 4.068 -6.327 1.00 93.94 104 HIS A O 1
ATOM 821 N N . THR A 1 105 ? -0.690 5.246 -7.522 1.00 93.00 105 THR A N 1
ATOM 822 C CA . THR A 1 105 ? -1.811 4.313 -7.369 1.00 93.00 105 THR A CA 1
ATOM 823 C C . THR A 1 105 ? -2.074 3.688 -8.729 1.00 93.00 105 THR A C 1
ATOM 825 O O . THR A 1 105 ? -2.308 4.400 -9.703 1.00 93.00 105 THR A O 1
ATOM 828 N N . ILE A 1 106 ? -2.002 2.360 -8.809 1.00 93.25 106 ILE A N 1
ATOM 829 C CA . ILE A 1 106 ? -2.117 1.629 -10.072 1.00 93.25 106 ILE A CA 1
ATOM 830 C C . ILE A 1 106 ? -3.450 0.883 -10.081 1.00 93.25 106 ILE A C 1
ATOM 832 O O . ILE A 1 106 ? -3.643 -0.067 -9.326 1.00 93.25 106 ILE A O 1
ATOM 836 N N . SER A 1 107 ? -4.359 1.311 -10.953 1.00 86.38 107 SER A N 1
ATOM 837 C CA . SER A 1 107 ? -5.591 0.604 -11.303 1.00 86.38 107 SER A CA 1
ATOM 838 C C . SER A 1 107 ? -5.594 0.364 -12.815 1.00 86.38 107 SER A C 1
ATOM 840 O O . SER A 1 107 ? -5.747 1.287 -13.610 1.00 86.38 107 SER A O 1
ATOM 842 N N . GLY A 1 108 ? -5.352 -0.878 -13.239 1.00 85.81 108 GLY A N 1
ATOM 843 C CA . GLY A 1 108 ? -5.103 -1.174 -14.653 1.00 85.81 108 GLY A CA 1
ATOM 844 C C . GLY A 1 108 ? -3.807 -0.524 -15.156 1.00 85.81 108 GLY A C 1
ATOM 845 O O . GLY A 1 108 ? -2.811 -0.490 -14.434 1.00 85.81 108 GLY A O 1
ATOM 846 N N . LYS A 1 109 ? -3.808 -0.013 -16.394 1.00 93.06 109 LYS A N 1
ATOM 847 C CA . LYS A 1 109 ? -2.662 0.699 -16.975 1.00 93.06 109 LYS A CA 1
ATOM 848 C C . LYS A 1 109 ? -2.751 2.194 -16.676 1.00 93.06 109 LYS A C 1
ATOM 850 O O . LYS A 1 109 ? -3.659 2.874 -17.137 1.00 93.06 109 LYS A O 1
ATOM 855 N N . SER A 1 110 ? -1.778 2.698 -15.933 1.00 93.75 110 SER A N 1
ATOM 856 C CA . SER A 1 110 ? -1.667 4.108 -15.562 1.00 93.75 110 SER A CA 1
ATOM 857 C C . SER A 1 110 ? -1.019 4.967 -16.652 1.00 93.75 110 SER A C 1
ATOM 859 O O . SER A 1 110 ? -0.252 4.474 -17.481 1.00 93.75 110 SER A O 1
ATOM 861 N N . GLU A 1 111 ? -1.245 6.281 -16.584 1.00 93.19 111 GLU A N 1
ATOM 862 C CA . GLU A 1 111 ? -0.631 7.279 -17.480 1.00 93.19 111 GLU A CA 1
ATOM 863 C C . GLU A 1 111 ? 0.902 7.261 -17.432 1.00 93.19 111 GLU A C 1
ATOM 865 O O . GLU A 1 111 ? 1.571 7.478 -18.436 1.00 93.19 111 GLU A O 1
ATOM 870 N N . ARG A 1 112 ? 1.471 6.914 -16.271 1.00 93.88 112 ARG A N 1
ATOM 871 C CA . ARG A 1 112 ? 2.923 6.776 -16.071 1.00 93.88 112 ARG A CA 1
ATOM 872 C C . ARG A 1 112 ? 3.488 5.467 -16.633 1.00 93.88 112 ARG A C 1
ATOM 874 O O . ARG A 1 112 ? 4.650 5.147 -16.391 1.00 93.88 112 ARG A O 1
ATOM 881 N N . GLY A 1 113 ? 2.669 4.684 -17.333 1.00 94.75 113 GLY A N 1
ATOM 882 C CA . GLY A 1 113 ? 3.070 3.440 -17.979 1.00 94.75 113 GLY A CA 1
ATOM 883 C C . GLY A 1 113 ? 3.089 2.214 -17.069 1.00 94.75 113 GLY A C 1
ATOM 884 O O . GLY A 1 113 ? 3.374 1.128 -17.566 1.00 94.75 113 GLY A O 1
ATOM 885 N N . PHE A 1 114 ? 2.774 2.361 -15.776 1.00 96.81 114 PHE A N 1
ATOM 886 C CA . PHE A 1 114 ? 2.692 1.237 -14.840 1.00 96.81 114 PHE A CA 1
ATOM 887 C C . PHE A 1 114 ? 1.394 0.457 -14.988 1.00 96.81 114 PHE A C 1
ATOM 889 O O . PHE A 1 114 ? 0.338 1.071 -15.159 1.00 96.81 114 PHE A O 1
ATOM 896 N N . PHE A 1 115 ? 1.470 -0.857 -14.832 1.00 95.88 115 PHE A N 1
ATOM 897 C CA . PHE A 1 115 ? 0.329 -1.764 -14.776 1.00 95.88 115 PHE A CA 1
ATOM 898 C C . PHE A 1 115 ? 0.632 -2.953 -13.858 1.00 95.88 115 PHE A C 1
ATOM 900 O O . PHE A 1 115 ? 1.788 -3.192 -13.505 1.00 95.88 115 PHE A O 1
ATOM 907 N N . VAL A 1 116 ? -0.422 -3.651 -13.434 1.00 94.38 116 VAL A N 1
ATOM 908 C CA . VAL A 1 116 ? -0.329 -4.854 -12.599 1.00 94.38 116 VAL A CA 1
ATOM 909 C C . VAL A 1 116 ? -0.736 -6.061 -13.429 1.00 94.38 116 VAL A C 1
ATOM 911 O O . VAL A 1 116 ? -1.862 -6.104 -13.923 1.00 94.38 116 VAL A O 1
ATOM 914 N N . ASP A 1 117 ? 0.146 -7.050 -13.500 1.00 92.50 117 ASP A N 1
ATOM 915 C CA . ASP A 1 117 ? -0.122 -8.350 -14.104 1.00 92.50 117 ASP A CA 1
ATOM 916 C C . ASP A 1 117 ? -0.213 -9.436 -13.033 1.00 92.50 117 ASP A C 1
ATOM 918 O O . ASP A 1 117 ? 0.491 -9.401 -12.024 1.00 92.50 117 ASP A O 1
ATOM 922 N N . ASN A 1 118 ? -1.065 -10.435 -13.264 1.00 91.69 118 ASN A N 1
ATOM 923 C CA . ASN A 1 118 ? -1.112 -11.658 -12.464 1.00 91.69 118 ASN A CA 1
ATOM 924 C C . ASN A 1 118 ? -0.816 -12.855 -13.367 1.00 91.69 118 ASN A C 1
ATOM 926 O O . ASN A 1 118 ? -1.701 -13.367 -14.054 1.00 91.69 118 ASN A O 1
ATOM 930 N N . VAL A 1 119 ? 0.446 -13.271 -13.391 1.00 92.12 119 VAL A N 1
ATOM 931 C CA . VAL A 1 119 ? 0.960 -14.328 -14.269 1.00 92.12 119 VAL A CA 1
ATOM 932 C C . VAL A 1 119 ? 1.947 -15.197 -13.503 1.00 92.12 119 VAL A C 1
ATOM 934 O O . VAL A 1 119 ? 2.582 -14.742 -12.558 1.00 92.12 119 VAL A O 1
ATOM 937 N N . ASN A 1 120 ? 2.099 -16.466 -13.890 1.00 92.44 120 ASN A N 1
ATOM 938 C CA . ASN A 1 120 ? 3.082 -17.383 -13.287 1.00 92.44 120 ASN A CA 1
ATOM 939 C C . ASN A 1 120 ? 3.015 -17.458 -11.748 1.00 92.44 120 ASN A C 1
ATOM 941 O O . ASN A 1 120 ? 4.036 -17.555 -11.070 1.00 92.44 120 ASN A O 1
ATOM 945 N N . ASN A 1 121 ? 1.799 -17.406 -11.198 1.00 93.44 121 ASN A N 1
ATOM 946 C CA . ASN A 1 121 ? 1.538 -17.389 -9.759 1.00 93.44 121 ASN A CA 1
ATOM 947 C C . ASN A 1 121 ? 2.161 -16.191 -9.008 1.00 93.44 121 ASN A C 1
ATOM 949 O O . ASN A 1 121 ? 2.479 -16.295 -7.819 1.00 93.44 121 ASN A O 1
ATOM 953 N N . ARG A 1 122 ? 2.335 -15.064 -9.706 1.00 95.12 122 ARG A N 1
ATOM 954 C CA . ARG A 1 122 ? 2.880 -13.813 -9.186 1.00 95.12 122 ARG A CA 1
ATOM 955 C C . ARG A 1 122 ? 2.014 -12.635 -9.587 1.00 95.12 122 ARG A C 1
ATOM 957 O O . ARG A 1 122 ? 1.580 -12.538 -10.731 1.00 95.12 122 ARG A O 1
ATOM 964 N N . ILE A 1 123 ? 1.868 -11.702 -8.660 1.00 94.94 123 ILE A N 1
ATOM 965 C CA . ILE A 1 123 ? 1.458 -10.335 -8.961 1.00 94.94 123 ILE A CA 1
ATOM 966 C C . ILE A 1 123 ? 2.727 -9.555 -9.291 1.00 94.94 123 ILE A C 1
ATOM 968 O O . ILE A 1 123 ? 3.626 -9.491 -8.455 1.00 94.94 123 ILE A O 1
ATOM 972 N N . ILE A 1 124 ? 2.812 -8.985 -10.488 1.00 95.62 124 ILE A N 1
ATOM 973 C CA . ILE A 1 124 ? 3.970 -8.238 -10.988 1.00 95.62 124 ILE A CA 1
ATOM 974 C C . ILE A 1 124 ? 3.525 -6.809 -11.282 1.00 95.62 124 ILE A C 1
ATOM 976 O O . ILE A 1 124 ? 2.460 -6.591 -11.857 1.00 95.62 124 ILE A O 1
ATOM 980 N N . VAL A 1 125 ? 4.330 -5.830 -10.879 1.00 95.56 125 VAL A N 1
ATOM 981 C CA . VAL A 1 125 ? 4.172 -4.439 -11.312 1.00 95.56 125 VAL A CA 1
ATOM 982 C C . VAL A 1 125 ? 5.193 -4.178 -12.406 1.00 95.56 125 VAL A C 1
ATOM 984 O O . VAL A 1 125 ? 6.390 -4.230 -12.145 1.00 95.56 125 VAL A O 1
ATOM 987 N N . SER A 1 126 ? 4.726 -3.856 -13.607 1.00 94.38 126 SER A N 1
ATOM 988 C CA . SER A 1 126 ? 5.588 -3.603 -14.767 1.00 94.38 126 SER A CA 1
ATOM 989 C C . SER A 1 126 ? 5.384 -2.186 -15.288 1.00 94.38 126 SER A C 1
ATOM 991 O O . SER A 1 126 ? 4.341 -1.567 -15.057 1.00 94.38 126 SER A O 1
ATOM 993 N N . ASN A 1 127 ? 6.381 -1.654 -15.996 1.00 95.69 127 ASN A N 1
ATOM 994 C CA . ASN A 1 127 ? 6.293 -0.372 -16.685 1.00 95.69 127 ASN A CA 1
ATOM 995 C C . ASN A 1 127 ? 6.631 -0.547 -18.169 1.00 95.69 127 ASN A C 1
ATOM 997 O O . ASN A 1 127 ? 7.643 -1.153 -18.506 1.00 95.69 127 ASN A O 1
ATOM 1001 N N . ILE A 1 128 ? 5.814 0.016 -19.062 1.00 93.62 128 ILE A N 1
ATOM 1002 C CA . ILE A 1 128 ? 6.035 -0.091 -20.517 1.00 93.62 128 ILE A CA 1
ATOM 1003 C C . ILE A 1 128 ? 7.356 0.534 -20.993 1.00 93.62 128 ILE A C 1
ATOM 1005 O O . ILE A 1 128 ? 7.850 0.156 -22.051 1.00 93.62 128 ILE A O 1
ATOM 1009 N N . ASN A 1 129 ? 7.900 1.499 -20.246 1.00 89.94 129 ASN A N 1
ATOM 1010 C CA . ASN A 1 129 ? 9.112 2.228 -20.619 1.00 89.94 129 ASN A CA 1
ATOM 1011 C C . ASN A 1 129 ? 10.391 1.557 -20.101 1.00 89.94 129 ASN A C 1
ATOM 1013 O O . ASN A 1 129 ? 11.458 1.786 -20.659 1.00 89.94 129 ASN A O 1
ATOM 1017 N N . ASP A 1 130 ? 10.292 0.740 -19.050 1.00 88.88 130 ASP A N 1
ATOM 1018 C CA . ASP A 1 130 ? 11.410 -0.044 -18.523 1.00 88.88 130 ASP A CA 1
ATOM 1019 C C . ASP A 1 130 ? 10.882 -1.388 -17.994 1.00 88.88 130 ASP A C 1
ATOM 1021 O O . ASP A 1 130 ? 10.579 -1.526 -16.802 1.00 88.88 130 ASP A O 1
ATOM 1025 N N . PRO A 1 131 ? 10.735 -2.385 -18.885 1.00 86.12 131 PRO A N 1
ATOM 1026 C CA . PRO A 1 131 ? 10.242 -3.705 -18.512 1.00 86.12 131 PRO A CA 1
ATOM 1027 C C . PRO A 1 131 ? 11.258 -4.504 -17.680 1.00 86.12 131 PRO A C 1
ATOM 1029 O O . PRO A 1 131 ? 10.940 -5.601 -17.245 1.00 86.12 131 PRO A O 1
ATOM 1032 N N . GLY A 1 132 ? 12.479 -4.000 -17.453 1.00 89.00 132 GLY A N 1
ATOM 1033 C CA . GLY A 1 132 ? 13.496 -4.698 -16.660 1.00 89.00 132 GLY A C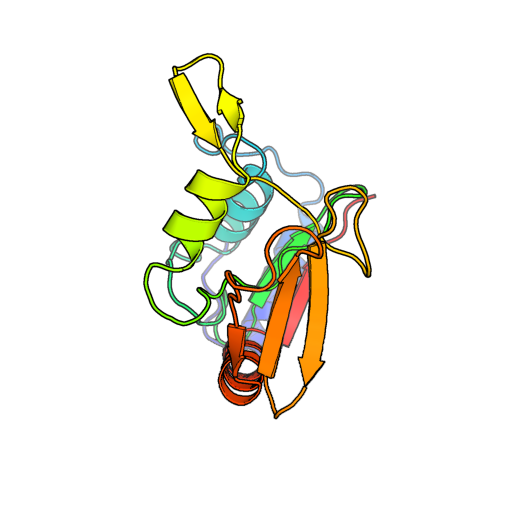A 1
ATOM 1034 C C . GLY A 1 132 ? 13.334 -4.527 -15.146 1.00 89.00 132 GLY A C 1
ATOM 1035 O O . GLY A 1 132 ? 13.934 -5.279 -14.369 1.00 89.00 132 GLY A O 1
ATOM 1036 N N . ILE A 1 133 ? 12.546 -3.544 -14.701 1.00 93.56 133 ILE A N 1
ATOM 1037 C CA . ILE A 1 133 ? 12.260 -3.301 -13.284 1.00 93.56 133 ILE A CA 1
ATOM 1038 C C . ILE A 1 133 ? 10.909 -3.935 -12.940 1.00 93.56 133 ILE A C 1
ATOM 1040 O O . ILE A 1 133 ? 9.866 -3.303 -13.073 1.00 93.56 133 ILE A O 1
ATOM 1044 N N . GLU A 1 134 ? 10.950 -5.175 -12.446 1.00 93.75 134 GLU A N 1
ATOM 1045 C CA . GLU A 1 134 ? 9.753 -5.978 -12.152 1.00 93.75 134 GLU A CA 1
ATOM 1046 C C . GLU A 1 134 ? 9.645 -6.343 -10.658 1.00 93.75 134 GLU A C 1
ATOM 1048 O O . GLU A 1 134 ? 10.024 -7.444 -10.242 1.00 93.75 134 GLU A O 1
ATOM 1053 N N . PRO A 1 135 ? 9.153 -5.432 -9.799 1.00 96.56 135 PRO A N 1
ATOM 1054 C CA . PRO A 1 135 ? 8.691 -5.798 -8.469 1.00 96.56 135 PRO A CA 1
ATOM 1055 C C . PRO A 1 135 ? 7.579 -6.843 -8.555 1.00 96.56 135 PRO A C 1
ATOM 1057 O O . PRO A 1 135 ? 6.598 -6.649 -9.275 1.00 96.56 135 PRO A O 1
ATOM 1060 N N . TYR A 1 136 ? 7.691 -7.919 -7.777 1.00 96.69 136 TYR A N 1
ATOM 1061 C CA . TYR A 1 136 ? 6.659 -8.952 -7.740 1.00 96.69 136 TYR A CA 1
ATOM 1062 C C . TYR A 1 136 ? 6.356 -9.478 -6.337 1.00 96.69 136 TYR A C 1
ATOM 1064 O O . TYR A 1 136 ? 7.170 -9.392 -5.417 1.00 96.69 136 TYR A O 1
ATOM 1072 N N . TRP A 1 137 ? 5.189 -10.096 -6.194 1.00 96.69 137 TRP A N 1
ATOM 1073 C CA . TRP A 1 137 ? 4.783 -10.875 -5.030 1.00 96.69 137 TRP A CA 1
ATOM 1074 C C . TRP A 1 137 ? 4.288 -12.237 -5.490 1.00 96.69 137 TRP A C 1
ATOM 1076 O O . TRP A 1 137 ? 3.417 -12.314 -6.352 1.00 96.69 137 TRP A O 1
ATOM 1086 N N . ASP A 1 138 ? 4.791 -13.318 -4.896 1.00 9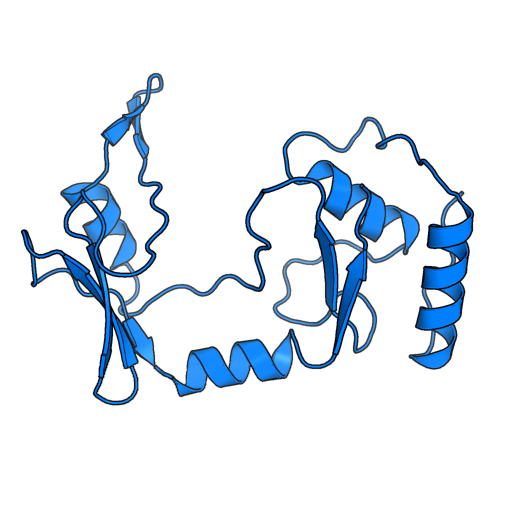6.25 138 ASP A N 1
ATOM 1087 C CA . ASP A 1 138 ? 4.189 -14.632 -5.118 1.00 96.25 138 ASP A CA 1
ATOM 1088 C C . ASP A 1 138 ? 2.774 -14.657 -4.521 1.00 96.25 138 ASP A C 1
ATOM 1090 O O . ASP A 1 138 ? 2.544 -14.172 -3.407 1.00 96.25 138 ASP A O 1
ATOM 1094 N N . ASN A 1 139 ? 1.822 -15.270 -5.224 1.00 91.56 139 ASN A N 1
ATOM 1095 C CA . ASN A 1 139 ? 0.421 -15.305 -4.796 1.00 91.56 139 ASN A CA 1
ATOM 1096 C C . ASN A 1 139 ? 0.252 -15.905 -3.396 1.00 91.56 139 ASN A C 1
ATOM 1098 O O . ASN A 1 139 ? -0.556 -15.416 -2.614 1.00 91.56 139 ASN A O 1
ATOM 1102 N N . ASN A 1 140 ? 1.061 -16.906 -3.034 1.00 91.31 140 ASN A N 1
ATOM 1103 C CA . ASN A 1 140 ? 1.029 -17.501 -1.696 1.00 91.31 140 ASN A CA 1
ATOM 1104 C C . ASN A 1 140 ? 1.364 -16.485 -0.597 1.00 91.31 140 ASN A C 1
ATOM 1106 O O . ASN A 1 140 ? 0.781 -16.541 0.479 1.00 91.31 140 ASN A O 1
ATOM 1110 N N . ILE A 1 141 ? 2.268 -15.536 -0.857 1.00 89.50 141 ILE A N 1
ATOM 1111 C CA . ILE A 1 141 ? 2.613 -14.482 0.106 1.00 89.50 141 ILE A CA 1
ATOM 1112 C C . ILE A 1 141 ? 1.404 -13.571 0.336 1.00 89.50 141 ILE A C 1
ATOM 1114 O O . ILE A 1 141 ? 1.089 -13.243 1.479 1.00 89.50 141 ILE A O 1
ATOM 1118 N N . ILE A 1 142 ? 0.713 -13.199 -0.740 1.00 88.25 142 ILE A N 1
ATOM 1119 C CA . ILE A 1 142 ? -0.480 -12.349 -0.682 1.00 88.25 142 ILE A CA 1
ATOM 1120 C C . ILE A 1 142 ? -1.636 -13.072 0.011 1.00 88.25 142 ILE A C 1
ATOM 1122 O O . ILE A 1 142 ? -2.238 -12.527 0.934 1.00 88.25 142 ILE A O 1
ATOM 1126 N N . LEU A 1 143 ? -1.907 -14.321 -0.372 1.00 86.44 143 LEU A N 1
ATOM 1127 C CA . LEU A 1 143 ? -2.942 -15.147 0.250 1.00 86.44 143 LEU A CA 1
ATOM 1128 C C . LEU A 1 143 ? -2.670 -15.361 1.739 1.00 86.44 143 LEU A C 1
ATOM 1130 O O . LEU A 1 143 ? -3.594 -15.257 2.543 1.00 86.44 143 LEU A O 1
ATOM 1134 N N . ASN A 1 144 ? -1.412 -15.590 2.122 1.00 85.38 144 ASN A N 1
ATOM 1135 C CA . ASN A 1 144 ? -1.030 -15.724 3.524 1.00 85.38 144 ASN A CA 1
ATOM 1136 C C . ASN A 1 144 ? -1.231 -14.421 4.303 1.00 85.38 144 ASN A C 1
ATOM 1138 O O . ASN A 1 144 ? -1.707 -14.487 5.430 1.00 85.38 144 ASN A O 1
ATOM 1142 N N . ALA A 1 145 ? -0.926 -13.257 3.718 1.00 83.19 145 ALA A N 1
ATOM 1143 C CA . ALA A 1 145 ? -1.154 -11.960 4.360 1.00 83.19 145 ALA A CA 1
ATOM 1144 C C . ALA A 1 145 ? -2.653 -11.661 4.545 1.00 83.19 145 ALA A C 1
ATOM 1146 O O . ALA A 1 145 ? -3.084 -11.222 5.611 1.00 83.19 145 ALA A O 1
ATOM 1147 N N . ILE A 1 146 ? -3.470 -11.959 3.531 1.00 81.06 146 ILE A N 1
ATOM 1148 C CA . ILE A 1 146 ? -4.931 -11.831 3.617 1.00 81.06 146 ILE A CA 1
ATOM 1149 C C . ILE A 1 146 ? -5.475 -12.788 4.680 1.00 81.06 146 ILE A C 1
ATOM 1151 O O . ILE A 1 146 ? -6.258 -12.382 5.538 1.00 81.06 146 ILE A O 1
ATOM 1155 N N . ALA A 1 147 ? -5.038 -14.048 4.663 1.00 76.81 147 ALA A N 1
ATOM 1156 C CA . ALA A 1 147 ? -5.469 -15.036 5.637 1.00 76.81 147 ALA A CA 1
ATOM 1157 C C . ALA A 1 147 ? -5.010 -14.669 7.053 1.00 76.81 147 ALA A C 1
ATOM 1159 O O . ALA A 1 147 ? -5.780 -14.824 7.992 1.00 76.81 147 ALA A O 1
ATOM 1160 N N . SER A 1 148 ? -3.789 -14.178 7.262 1.00 76.50 148 SER A N 1
ATOM 1161 C CA . SER A 1 148 ? -3.312 -13.826 8.603 1.00 76.50 148 SER A CA 1
ATOM 1162 C C . SER A 1 148 ? -4.041 -12.613 9.172 1.00 76.50 148 SER A C 1
ATOM 1164 O O . SER A 1 148 ? -4.474 -12.670 10.322 1.00 76.50 148 SER A O 1
ATOM 1166 N N . LYS A 1 149 ? -4.206 -11.562 8.365 1.00 73.44 149 LYS A N 1
ATOM 1167 C CA . LYS A 1 149 ? -4.612 -10.239 8.842 1.00 73.44 149 LYS A CA 1
ATOM 1168 C C . LYS A 1 149 ? -6.090 -9.942 8.620 1.00 73.44 149 LYS A C 1
ATOM 1170 O O . LYS A 1 149 ? -6.755 -9.440 9.508 1.00 73.44 149 LYS A O 1
ATOM 1175 N N . LEU A 1 150 ? -6.656 -10.319 7.476 1.00 73.44 150 LEU A N 1
ATOM 1176 C CA . LEU A 1 150 ? -8.008 -9.905 7.069 1.00 73.44 150 LEU A CA 1
ATOM 1177 C C . LEU A 1 150 ? -9.082 -10.974 7.310 1.00 73.44 150 LEU A C 1
ATOM 1179 O O . LEU A 1 150 ? -10.182 -10.887 6.766 1.00 73.44 150 LEU A O 1
ATOM 1183 N N . ARG A 1 151 ? -8.786 -11.991 8.131 1.00 66.44 151 ARG A N 1
ATOM 1184 C CA . ARG A 1 151 ? -9.701 -13.111 8.418 1.00 66.44 151 ARG A CA 1
ATOM 1185 C C . ARG A 1 151 ? -11.046 -12.650 8.990 1.00 66.44 151 ARG A C 1
ATOM 1187 O O . ARG A 1 151 ? -12.066 -13.292 8.741 1.00 66.44 151 ARG A O 1
ATOM 1194 N N . ARG A 1 152 ? -11.049 -11.555 9.755 1.00 67.44 152 ARG A N 1
ATOM 1195 C CA . ARG A 1 152 ? -12.251 -10.874 10.247 1.00 67.44 152 ARG A CA 1
ATOM 1196 C C . ARG A 1 152 ? -11.997 -9.370 10.252 1.00 67.44 152 ARG A C 1
ATOM 1198 O O . ARG A 1 152 ? -11.244 -8.880 11.084 1.00 67.44 152 ARG A O 1
ATOM 1205 N N . LEU A 1 153 ? -12.606 -8.655 9.312 1.00 67.19 153 LEU A N 1
ATOM 1206 C CA . LEU A 1 153 ? -12.450 -7.210 9.164 1.00 67.19 153 LEU A CA 1
ATOM 1207 C C . LEU A 1 153 ? -13.694 -6.498 9.698 1.00 67.19 153 LEU A C 1
ATOM 1209 O O . LEU A 1 153 ? -14.809 -6.789 9.260 1.00 67.19 153 LEU A O 1
ATOM 1213 N N . PHE A 1 154 ? -13.498 -5.560 10.624 1.00 70.50 154 PHE A N 1
ATOM 1214 C CA . PHE A 1 154 ? -14.529 -4.599 11.004 1.00 70.50 154 PHE A CA 1
ATOM 1215 C C . PHE A 1 154 ? -14.194 -3.222 10.435 1.00 70.50 154 PHE A C 1
ATOM 1217 O O . PHE A 1 154 ? -13.060 -2.747 10.522 1.00 70.50 154 PHE A O 1
ATOM 1224 N N . PHE A 1 155 ? -15.214 -2.580 9.880 1.00 66.62 155 PHE A N 1
ATOM 1225 C CA . PHE A 1 155 ? -15.108 -1.291 9.227 1.00 66.62 155 PHE A CA 1
ATOM 1226 C C . PHE A 1 155 ? -16.092 -0.308 9.852 1.00 66.62 155 PHE A C 1
ATOM 1228 O O . PHE A 1 155 ? -17.290 -0.589 9.920 1.00 66.62 155 PHE A O 1
ATOM 1235 N N . SER A 1 156 ? -15.581 0.838 10.297 1.00 64.88 156 SER A N 1
ATOM 1236 C CA . SER A 1 156 ? -16.411 1.957 10.743 1.00 64.88 156 SER A CA 1
ATOM 1237 C C . SER A 1 156 ? -16.429 3.035 9.665 1.00 64.88 156 SER A C 1
ATOM 1239 O O . SER A 1 156 ? -15.364 3.505 9.259 1.00 64.88 156 SER A O 1
ATOM 1241 N N . TRP A 1 157 ? -17.632 3.409 9.227 1.00 48.62 157 TRP A N 1
ATOM 1242 C CA . TRP A 1 157 ? -17.889 4.469 8.257 1.00 48.62 157 TRP A CA 1
ATOM 1243 C C . TRP A 1 157 ? -18.614 5.619 8.945 1.00 48.62 157 TRP A C 1
ATOM 1245 O O . TRP A 1 157 ? -19.681 5.406 9.520 1.00 48.62 157 TRP A O 1
ATOM 1255 N N . ASN A 1 158 ? -18.066 6.826 8.849 1.00 51.22 158 ASN A N 1
ATOM 1256 C CA . ASN A 1 158 ? -18.815 8.049 9.125 1.00 51.22 158 ASN A CA 1
ATOM 1257 C C . ASN A 1 158 ? -19.080 8.754 7.791 1.00 51.22 158 ASN A C 1
ATOM 1259 O O . ASN A 1 158 ? -18.131 9.046 7.058 1.00 51.22 158 ASN A O 1
ATOM 1263 N N . CYS A 1 159 ? -20.365 8.975 7.490 1.00 40.78 159 CYS A N 1
ATOM 1264 C CA . CYS A 1 159 ? -20.817 9.899 6.449 1.00 40.78 159 CYS A CA 1
ATOM 1265 C C . CYS A 1 159 ? -20.611 11.346 6.902 1.00 40.78 159 CYS A C 1
ATOM 1267 O O . CYS A 1 159 ? -20.869 11.617 8.097 1.00 40.78 159 CYS A O 1
#

Sequence (159 aa):
MSSKVPLSSKNAFKVIREIIHMGSVDIPPQFNGAGAPGNTLEFLLNVKQNNFDSPDLLDWEIKFHGGNALLTLFHKDPQPRGIMNKVVNAFGWETENGQISFRHTISGKSERGFFVDNVNNRIIVSNINDPGIEPYWDNNIILNAIASKLRRLFFSWNC

pLDDT: mean 81.02, std 13.77, range [40.78, 96.81]

Radius of gyration: 19.16 Å; chains: 1; bounding box: 38×38×50 Å